Protein AF-A0A519L440-F1 (afdb_monomer_lite)

Radius of gyration: 12.37 Å; chains: 1; bounding box: 30×15×30 Å

Secondary structure (DSSP, 8-state):
---HHHHHHHHTHHHHHHHHHH---HHHHHHHHHHHHHHHHHHHHHHT-

Sequence (49 aa):
ALTGEAAFDLSRLDEAFQEGQWGVDAENAERTAARRAEAILMERWFKAL

Structure (mmCIF, N/CA/C/O backbone):
data_AF-A0A519L440-F1
#
_entry.id   AF-A0A519L440-F1
#
loop_
_atom_site.group_PDB
_atom_site.id
_atom_site.type_symbol
_atom_site.label_atom_id
_atom_site.label_alt_id
_atom_site.label_comp_id
_atom_site.label_asym_id
_atom_site.label_entity_id
_atom_site.label_seq_id
_atom_site.pdbx_PDB_ins_code
_atom_site.Cartn_x
_atom_site.Cartn_y
_atom_site.Cartn_z
_atom_site.occupancy
_atom_site.B_iso_or_equiv
_atom_site.auth_seq_id
_atom_site.auth_comp_id
_atom_site.auth_asym_id
_atom_site.auth_atom_id
_atom_site.pdbx_PDB_model_num
ATOM 1 N N . ALA A 1 1 ? 14.530 -5.373 -6.823 1.00 78.56 1 ALA A N 1
ATOM 2 C CA . ALA A 1 1 ? 14.070 -4.138 -6.155 1.00 78.56 1 ALA A CA 1
ATOM 3 C C . ALA A 1 1 ? 12.583 -4.276 -5.854 1.00 78.56 1 ALA A C 1
ATOM 5 O O . ALA A 1 1 ? 11.917 -5.007 -6.580 1.00 78.56 1 ALA A O 1
ATOM 6 N N . LEU A 1 2 ? 12.086 -3.637 -4.793 1.00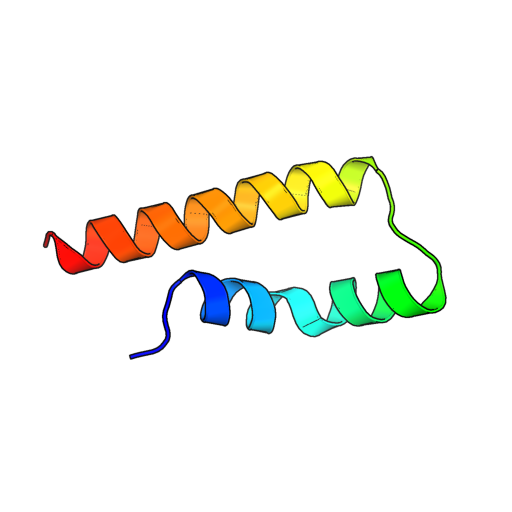 85.88 2 LEU A N 1
ATOM 7 C CA . LEU A 1 2 ? 10.651 -3.590 -4.491 1.00 85.88 2 LEU A CA 1
ATOM 8 C C . LEU A 1 2 ? 9.941 -2.701 -5.528 1.00 85.88 2 LEU A C 1
ATOM 10 O O . LEU A 1 2 ? 10.491 -1.670 -5.910 1.00 85.88 2 LEU A O 1
ATOM 14 N N . THR A 1 3 ? 8.758 -3.097 -6.001 1.00 94.00 3 THR A N 1
ATOM 15 C CA . THR A 1 3 ? 7.906 -2.244 -6.856 1.00 94.00 3 THR A CA 1
ATOM 16 C C . THR A 1 3 ? 7.330 -1.087 -6.040 1.00 94.00 3 THR A C 1
ATOM 18 O O . THR A 1 3 ? 7.136 -1.245 -4.834 1.00 94.00 3 THR A O 1
ATOM 21 N N . GLY A 1 4 ? 6.969 0.029 -6.673 1.00 92.31 4 GLY A N 1
ATOM 22 C CA . GLY A 1 4 ? 6.346 1.173 -6.002 1.00 92.31 4 GLY A CA 1
ATOM 23 C C . GLY A 1 4 ? 5.023 0.807 -5.328 1.00 92.31 4 GLY A C 1
ATOM 24 O O . GLY A 1 4 ? 4.768 1.234 -4.208 1.00 92.31 4 GLY A O 1
ATOM 25 N N . GLU A 1 5 ? 4.231 -0.066 -5.953 1.00 94.06 5 GLU A N 1
ATOM 26 C CA . GLU A 1 5 ? 2.983 -0.581 -5.378 1.00 94.06 5 GLU A CA 1
ATOM 27 C C . GLU A 1 5 ? 3.226 -1.381 -4.089 1.00 94.06 5 GLU A C 1
ATOM 29 O O . GLU A 1 5 ? 2.693 -1.037 -3.038 1.00 94.06 5 GLU A O 1
ATOM 34 N N . ALA A 1 6 ? 4.107 -2.384 -4.131 1.00 94.44 6 ALA A N 1
ATOM 35 C CA . ALA A 1 6 ? 4.467 -3.154 -2.939 1.00 94.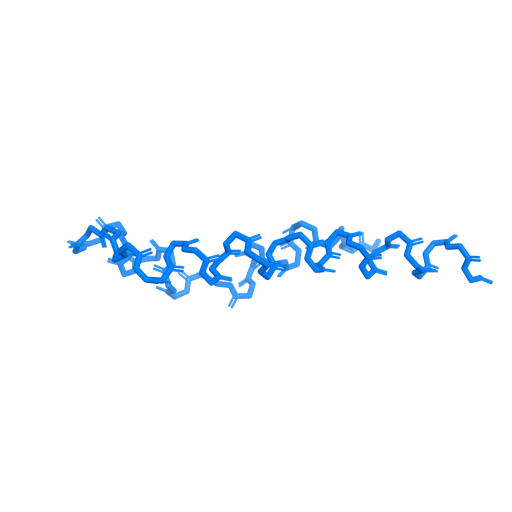44 6 ALA A CA 1
ATOM 36 C C . ALA A 1 6 ? 5.137 -2.303 -1.839 1.00 94.44 6 ALA A C 1
ATOM 38 O O . ALA A 1 6 ? 4.958 -2.578 -0.655 1.00 94.44 6 ALA A O 1
ATOM 39 N N . ALA A 1 7 ? 5.897 -1.266 -2.208 1.00 94.94 7 ALA A N 1
ATOM 40 C CA . ALA A 1 7 ? 6.471 -0.319 -1.252 1.00 94.94 7 ALA A CA 1
ATOM 41 C C . ALA A 1 7 ? 5.387 0.519 -0.563 1.00 94.94 7 ALA A C 1
ATOM 43 O O . ALA A 1 7 ? 5.438 0.711 0.652 1.00 94.94 7 ALA A O 1
ATOM 44 N N . PHE A 1 8 ? 4.391 0.972 -1.324 1.00 95.81 8 PHE A N 1
ATOM 45 C CA . PHE A 1 8 ? 3.239 1.678 -0.785 1.00 95.81 8 PHE A CA 1
ATOM 46 C C . PHE A 1 8 ? 2.421 0.785 0.155 1.00 95.81 8 PHE A C 1
ATOM 48 O O . PHE A 1 8 ? 2.149 1.192 1.283 1.00 95.81 8 PHE A O 1
ATOM 55 N N . ASP A 1 9 ? 2.100 -0.441 -0.264 1.00 95.12 9 ASP A N 1
ATOM 56 C CA . ASP A 1 9 ? 1.334 -1.390 0.551 1.00 95.12 9 ASP A CA 1
ATOM 57 C C . ASP A 1 9 ? 2.044 -1.699 1.879 1.00 95.12 9 ASP A C 1
ATOM 59 O O . ASP A 1 9 ? 1.405 -1.733 2.930 1.00 95.12 9 ASP A O 1
ATOM 63 N N . LEU A 1 10 ? 3.377 -1.830 1.863 1.00 95.94 10 LEU A N 1
ATOM 64 C CA . LEU A 1 10 ? 4.167 -2.017 3.081 1.00 95.94 10 LEU A CA 1
ATOM 65 C C . LEU A 1 10 ? 4.180 -0.767 3.975 1.00 95.94 10 LEU A C 1
ATOM 67 O O . LEU A 1 10 ? 4.125 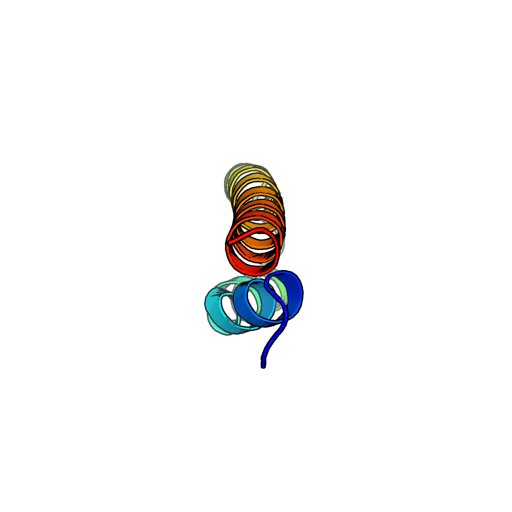-0.885 5.197 1.00 95.94 10 LEU A O 1
ATOM 71 N N . SER A 1 11 ? 4.245 0.429 3.383 1.00 94.31 11 SER A N 1
ATOM 72 C CA . SER A 1 11 ? 4.290 1.690 4.136 1.00 94.31 11 SER A CA 1
ATOM 73 C C . SER A 1 11 ? 3.021 1.973 4.940 1.00 94.31 11 SER A C 1
ATOM 75 O O . SER A 1 11 ? 3.082 2.742 5.894 1.00 94.31 11 SER A O 1
ATOM 77 N N . ARG A 1 12 ? 1.901 1.337 4.572 1.00 94.62 12 ARG A N 1
ATOM 78 C CA . ARG A 1 12 ? 0.580 1.583 5.159 1.00 94.62 12 ARG A CA 1
ATOM 79 C C . ARG A 1 12 ? 0.016 0.436 5.993 1.00 94.62 12 ARG A C 1
ATOM 81 O O . ARG A 1 12 ? -1.195 0.354 6.193 1.00 94.62 12 ARG A O 1
ATOM 88 N N . LEU A 1 13 ? 0.871 -0.487 6.438 1.00 96.06 13 LEU A N 1
ATOM 89 C CA . LEU A 1 13 ? 0.448 -1.675 7.189 1.00 96.06 13 LEU A CA 1
ATOM 90 C C . LEU A 1 13 ? -0.403 -1.330 8.416 1.00 96.06 13 LEU A C 1
ATOM 92 O O . LEU A 1 13 ? -1.413 -1.990 8.659 1.00 96.06 13 LEU A O 1
ATOM 96 N N . ASP A 1 14 ? -0.025 -0.285 9.151 1.00 94.12 14 ASP A N 1
ATOM 97 C CA . ASP A 1 14 ? -0.774 0.157 10.325 1.00 94.12 14 ASP A CA 1
ATOM 98 C C . ASP A 1 14 ? -2.164 0.666 9.928 1.00 94.12 14 ASP A C 1
ATOM 100 O O . ASP A 1 14 ? -3.157 0.235 10.505 1.00 94.12 14 ASP A O 1
ATOM 104 N N . GLU A 1 15 ? -2.272 1.510 8.897 1.00 93.75 15 GLU A N 1
ATOM 105 C CA . GLU A 1 15 ? -3.567 2.005 8.409 1.00 93.75 15 GLU A CA 1
ATOM 106 C C . GLU A 1 15 ? -4.450 0.857 7.894 1.00 93.75 15 GLU A C 1
ATOM 108 O O . GLU A 1 15 ? -5.632 0.802 8.221 1.00 93.75 15 GLU A O 1
ATOM 113 N N . ALA A 1 16 ? -3.883 -0.110 7.166 1.00 93.38 16 ALA A N 1
ATOM 114 C CA . ALA A 1 16 ? -4.612 -1.290 6.695 1.00 93.38 16 ALA A CA 1
ATOM 115 C C . ALA A 1 16 ? -5.125 -2.164 7.856 1.00 93.38 16 ALA A C 1
ATOM 117 O O . ALA A 1 16 ? -6.232 -2.704 7.795 1.00 93.38 16 ALA A O 1
ATOM 118 N N . PHE A 1 17 ? -4.344 -2.288 8.933 1.00 94.56 17 PHE A N 1
ATOM 119 C CA . PHE A 1 17 ? -4.783 -2.971 10.147 1.00 94.56 17 PHE A CA 1
ATOM 120 C C . PHE A 1 17 ? -5.950 -2.229 10.813 1.00 94.56 17 PHE A C 1
ATOM 122 O O . PHE A 1 17 ? -6.957 -2.854 11.149 1.00 94.56 17 PHE A O 1
ATOM 129 N N . GLN A 1 18 ? -5.848 -0.905 10.958 1.00 94.62 18 GLN A N 1
ATOM 130 C CA . GLN A 1 18 ? -6.900 -0.068 11.545 1.00 94.62 18 GLN A CA 1
ATOM 131 C C . GLN A 1 18 ? -8.203 -0.144 10.738 1.00 94.62 18 GLN A C 1
ATOM 133 O O . GLN A 1 18 ? -9.269 -0.363 11.313 1.00 94.62 18 GLN A O 1
ATOM 138 N N . GLU A 1 19 ? -8.115 -0.051 9.410 1.00 94.69 19 GLU A N 1
ATOM 139 C CA . GLU A 1 19 ? -9.252 -0.183 8.491 1.00 94.69 19 GLU A CA 1
ATOM 140 C C . GLU A 1 19 ? -9.951 -1.543 8.634 1.00 94.69 19 GLU A C 1
ATOM 142 O O . GLU A 1 19 ? -11.179 -1.622 8.608 1.00 94.69 19 GLU A O 1
ATOM 147 N N . GLY A 1 20 ? -9.188 -2.619 8.846 1.00 92.94 20 GLY A N 1
ATOM 148 C CA . GLY A 1 20 ? -9.740 -3.953 9.086 1.00 92.94 20 GLY A CA 1
ATOM 149 C C . GLY A 1 20 ? -10.438 -4.113 10.442 1.00 92.94 20 GLY A C 1
ATOM 150 O O . GLY A 1 20 ? -11.343 -4.938 10.560 1.00 92.94 20 GLY A O 1
ATOM 151 N N . GLN A 1 21 ? -10.037 -3.349 11.463 1.00 96.31 21 GLN A N 1
ATOM 152 C CA . GLN A 1 21 ? -10.652 -3.399 12.797 1.00 96.31 21 GLN A CA 1
ATOM 153 C C . GLN A 1 21 ? -11.863 -2.470 12.934 1.00 96.31 21 GLN A C 1
ATOM 155 O O . GLN A 1 21 ? -12.814 -2.802 13.643 1.00 96.31 21 GLN A O 1
ATOM 160 N N . TRP A 1 22 ? -11.832 -1.311 12.274 1.00 94.19 22 TRP A N 1
ATOM 161 C CA . TRP A 1 22 ? -12.776 -0.216 12.528 1.00 94.19 22 TRP A CA 1
ATOM 162 C C . TRP A 1 22 ? -13.494 0.309 11.282 1.00 94.19 22 TRP A C 1
ATOM 164 O O . TRP A 1 22 ? -14.355 1.179 11.400 1.00 94.19 22 TRP A O 1
ATOM 174 N N . GLY A 1 23 ? -13.214 -0.263 10.110 1.00 92.50 23 GLY A N 1
ATOM 175 C CA . GLY A 1 23 ? -13.764 0.179 8.834 1.00 92.50 23 GLY A CA 1
ATOM 176 C C . GLY A 1 23 ? -12.935 1.288 8.188 1.00 92.50 23 GLY A C 1
ATOM 177 O O . GLY A 1 23 ? -12.035 1.868 8.790 1.00 92.50 23 GLY A O 1
ATOM 178 N N . VAL A 1 24 ? -13.234 1.561 6.919 1.00 89.19 24 VAL A N 1
ATOM 179 C CA . VAL A 1 24 ? -12.500 2.542 6.113 1.00 89.19 24 VAL A CA 1
ATOM 180 C C . VAL A 1 24 ? -13.088 3.937 6.308 1.00 89.19 24 VAL A C 1
ATOM 182 O O . VAL A 1 24 ? -14.285 4.143 6.104 1.00 89.19 24 VAL A O 1
ATOM 185 N N . ASP A 1 25 ? -12.232 4.900 6.643 1.00 90.81 25 ASP A N 1
ATOM 186 C CA . ASP A 1 25 ? -12.568 6.323 6.624 1.00 90.81 25 ASP A CA 1
ATOM 187 C C . ASP A 1 25 ? -12.518 6.856 5.179 1.00 90.81 25 ASP A C 1
ATOM 189 O O . ASP A 1 25 ? -11.532 6.657 4.464 1.00 90.81 25 ASP A O 1
ATOM 193 N N . ALA A 1 26 ? -13.585 7.524 4.734 1.00 87.19 26 ALA A N 1
ATOM 194 C CA . ALA A 1 26 ? -13.712 8.002 3.358 1.00 87.19 26 ALA A CA 1
ATOM 195 C C . ALA A 1 26 ? -12.658 9.061 2.978 1.00 87.19 26 ALA A C 1
ATOM 197 O O . ALA A 1 26 ? -12.165 9.046 1.850 1.00 87.19 26 ALA A O 1
ATOM 198 N N . GLU A 1 27 ? -12.270 9.938 3.907 1.00 84.25 27 GLU A N 1
ATOM 199 C CA . GLU A 1 27 ? -11.204 10.921 3.690 1.00 84.25 27 GLU A CA 1
ATOM 200 C C . GLU A 1 27 ? -9.844 10.216 3.592 1.00 84.25 27 GLU A C 1
ATOM 202 O O . GLU A 1 27 ? -9.005 10.535 2.741 1.00 84.25 27 GLU A O 1
ATOM 207 N N . ASN A 1 28 ? -9.631 9.189 4.420 1.00 87.25 28 ASN A N 1
ATOM 208 C CA . ASN A 1 28 ? -8.399 8.408 4.372 1.00 87.25 28 ASN A CA 1
ATOM 209 C C . ASN A 1 28 ? -8.288 7.548 3.100 1.00 87.25 28 ASN A C 1
ATOM 211 O O . ASN A 1 28 ? -7.183 7.360 2.578 1.00 87.25 28 ASN A O 1
ATOM 215 N N . ALA A 1 29 ? -9.413 7.070 2.561 1.00 89.62 29 ALA A N 1
ATOM 216 C CA . ALA A 1 29 ? -9.464 6.292 1.325 1.00 89.62 29 ALA A CA 1
ATOM 217 C C . ALA A 1 29 ? -8.996 7.104 0.106 1.00 89.62 29 ALA A C 1
ATOM 219 O O . ALA A 1 29 ? -8.203 6.611 -0.700 1.00 89.62 29 ALA A O 1
ATOM 220 N N . GLU A 1 30 ? -9.430 8.362 -0.010 1.00 92.56 30 GLU A N 1
ATOM 221 C CA . GLU A 1 30 ? -9.015 9.245 -1.105 1.00 92.56 30 GLU A CA 1
ATOM 222 C C . GLU A 1 30 ? -7.510 9.542 -1.039 1.00 92.56 30 GLU A C 1
ATOM 224 O O . GLU A 1 30 ? -6.785 9.386 -2.027 1.00 92.56 30 GLU A O 1
ATOM 229 N N . ARG A 1 31 ? -7.005 9.874 0.156 1.00 89.88 31 ARG A N 1
ATOM 230 C CA . ARG A 1 31 ? -5.572 10.128 0.381 1.00 89.88 31 ARG A CA 1
ATOM 231 C C . ARG A 1 31 ? -4.719 8.893 0.094 1.00 89.88 31 ARG A C 1
ATOM 233 O O . ARG A 1 31 ? -3.648 9.000 -0.502 1.00 89.88 31 ARG A O 1
ATOM 240 N N . THR A 1 32 ? -5.201 7.718 0.484 1.00 92.81 32 THR A N 1
ATOM 241 C CA . THR A 1 32 ? -4.582 6.423 0.183 1.00 92.81 32 THR A CA 1
ATOM 242 C C . THR A 1 32 ? -4.478 6.183 -1.321 1.00 92.81 32 THR A C 1
ATOM 244 O O . THR A 1 32 ? -3.412 5.812 -1.815 1.00 92.81 32 THR A O 1
ATOM 247 N N . ALA A 1 33 ? -5.560 6.418 -2.067 1.00 92.75 33 ALA A N 1
ATOM 248 C CA . ALA A 1 33 ? -5.578 6.224 -3.512 1.00 92.75 33 ALA A CA 1
ATOM 249 C C . ALA A 1 33 ? -4.595 7.165 -4.229 1.00 92.75 33 ALA A C 1
ATOM 251 O O . ALA A 1 33 ? -3.844 6.717 -5.100 1.00 92.75 33 ALA A O 1
ATOM 252 N N . ALA A 1 34 ? -4.540 8.438 -3.818 1.00 94.44 34 ALA A N 1
ATOM 253 C CA . ALA A 1 34 ? -3.590 9.412 -4.352 1.00 94.44 34 ALA A CA 1
ATOM 254 C C . ALA A 1 34 ? -2.132 8.970 -4.130 1.00 94.44 34 ALA A C 1
ATOM 256 O O . ALA A 1 34 ? -1.351 8.895 -5.080 1.00 94.44 34 ALA A O 1
ATOM 257 N N . ARG A 1 35 ? -1.783 8.565 -2.902 1.00 94.69 35 ARG A N 1
ATOM 258 C CA . ARG A 1 35 ? -0.431 8.084 -2.566 1.00 94.69 35 ARG A CA 1
ATOM 259 C C . ARG A 1 35 ? -0.041 6.812 -3.328 1.00 94.69 35 ARG A C 1
ATOM 261 O O . ARG A 1 35 ? 1.111 6.684 -3.743 1.00 94.69 35 ARG A O 1
ATOM 268 N N . ARG A 1 36 ? -0.982 5.884 -3.570 1.00 94.94 36 ARG A N 1
ATOM 269 C CA . ARG A 1 36 ? -0.727 4.690 -4.404 1.00 94.94 36 ARG A CA 1
ATOM 270 C C . ARG A 1 36 ? -0.338 5.091 -5.827 1.00 94.94 36 ARG A C 1
ATOM 272 O O . ARG A 1 36 ? 0.626 4.560 -6.376 1.00 94.94 36 ARG A O 1
ATOM 279 N N . ALA A 1 37 ? -1.069 6.037 -6.420 1.00 96.25 37 ALA A N 1
ATOM 280 C CA . ALA A 1 37 ? -0.783 6.532 -7.764 1.00 96.25 37 ALA A CA 1
ATOM 281 C C . ALA A 1 37 ? 0.585 7.234 -7.838 1.00 96.25 37 ALA A C 1
ATOM 283 O O . ALA A 1 37 ? 1.345 7.001 -8.782 1.00 96.25 37 ALA A O 1
ATOM 284 N N . GLU A 1 38 ? 0.933 8.030 -6.824 1.00 96.62 38 GLU A N 1
ATOM 285 C CA . GLU A 1 38 ? 2.247 8.673 -6.704 1.00 96.62 38 GLU A CA 1
ATOM 286 C C . GLU A 1 38 ? 3.390 7.652 -6.613 1.00 96.62 38 GLU A C 1
ATOM 288 O O . GLU A 1 38 ? 4.398 7.798 -7.306 1.00 96.62 38 GLU A O 1
ATOM 293 N N . ALA A 1 39 ? 3.233 6.580 -5.829 1.00 95.88 39 ALA A N 1
ATOM 294 C CA . ALA A 1 39 ? 4.252 5.537 -5.701 1.00 95.88 39 ALA A CA 1
ATOM 295 C C . ALA A 1 39 ? 4.521 4.813 -7.035 1.00 95.88 39 ALA A C 1
ATOM 297 O O . ALA A 1 39 ? 5.676 4.561 -7.393 1.00 95.88 39 ALA A O 1
ATOM 298 N N . ILE A 1 40 ? 3.467 4.536 -7.809 1.00 95.50 40 ILE A N 1
ATOM 299 C CA . ILE A 1 40 ? 3.582 3.951 -9.154 1.00 95.50 40 ILE A CA 1
ATOM 300 C C . ILE A 1 40 ? 4.268 4.930 -10.117 1.00 95.50 40 ILE A C 1
ATOM 302 O O . ILE A 1 40 ? 5.123 4.529 -10.912 1.00 95.50 40 ILE A O 1
ATOM 306 N N . LEU A 1 41 ? 3.921 6.220 -10.057 1.00 96.38 41 LEU A N 1
ATOM 307 C CA . LEU A 1 41 ? 4.562 7.252 -10.873 1.00 96.38 41 LEU A CA 1
ATOM 308 C C . LEU A 1 41 ? 6.061 7.354 -10.567 1.00 96.38 41 LEU A C 1
ATOM 310 O O . LEU A 1 41 ? 6.872 7.406 -11.492 1.00 96.38 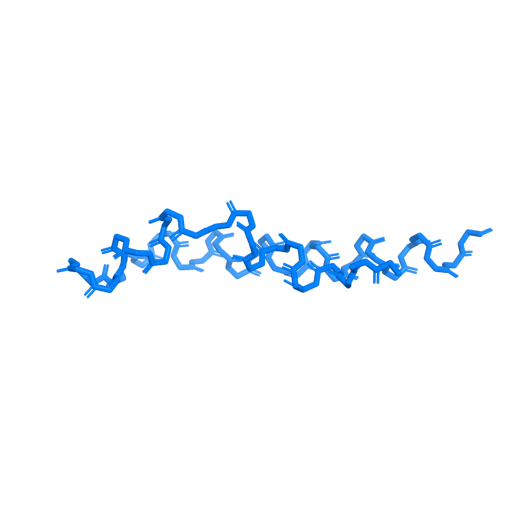41 LEU A O 1
ATOM 314 N N . MET A 1 42 ? 6.424 7.328 -9.286 1.00 94.38 42 MET A N 1
ATOM 315 C CA . MET A 1 42 ? 7.808 7.403 -8.833 1.00 94.38 42 MET A CA 1
ATOM 316 C C . MET A 1 42 ? 8.631 6.204 -9.324 1.00 94.38 42 MET A C 1
ATOM 318 O O . MET A 1 42 ? 9.728 6.382 -9.849 1.00 94.38 42 MET A O 1
ATOM 322 N N . GLU A 1 43 ? 8.086 4.985 -9.249 1.00 94.31 43 GLU A N 1
ATOM 323 C CA . GLU A 1 43 ? 8.733 3.799 -9.823 1.00 94.31 43 GLU A CA 1
ATOM 324 C C . GLU A 1 43 ? 8.979 3.955 -11.330 1.00 94.31 43 GLU A C 1
ATOM 326 O O . GLU A 1 43 ? 10.069 3.647 -11.817 1.00 94.31 43 GLU A O 1
ATOM 331 N N . ARG A 1 44 ? 7.980 4.435 -12.084 1.00 95.12 44 ARG A N 1
ATOM 332 C CA . ARG A 1 44 ? 8.117 4.660 -13.532 1.00 95.12 44 ARG A CA 1
ATOM 333 C C . ARG A 1 44 ? 9.195 5.690 -13.843 1.00 95.12 44 ARG A C 1
ATOM 335 O O . ARG A 1 44 ? 9.946 5.490 -14.792 1.00 95.12 44 ARG A O 1
ATOM 342 N N . TRP A 1 45 ? 9.267 6.760 -13.057 1.00 95.69 45 TRP A N 1
ATOM 343 C CA . TRP A 1 45 ? 10.295 7.783 -13.201 1.00 95.69 45 TRP A CA 1
ATOM 344 C C . TRP A 1 45 ? 11.695 7.216 -12.938 1.00 95.69 45 TRP A C 1
ATOM 346 O O . TRP A 1 45 ? 12.567 7.364 -13.787 1.00 95.69 45 TRP A O 1
ATOM 356 N N . PHE A 1 46 ? 11.889 6.472 -11.843 1.00 92.81 46 PHE A N 1
ATOM 357 C CA . PHE A 1 46 ? 13.174 5.830 -11.541 1.00 92.81 46 PHE A CA 1
ATOM 358 C C . PHE A 1 46 ? 13.616 4.819 -12.603 1.00 92.81 46 PHE A C 1
ATOM 360 O O . PHE A 1 46 ? 14.805 4.697 -12.863 1.00 92.81 46 PHE A O 1
ATOM 367 N N . LYS A 1 47 ? 12.681 4.090 -13.225 1.00 93.06 47 LYS A N 1
ATOM 368 C CA . LYS A 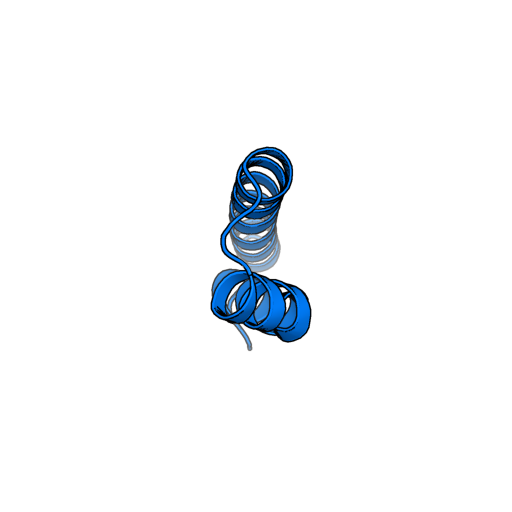1 47 ? 12.995 3.158 -14.323 1.00 93.06 47 LYS A CA 1
ATOM 369 C C . LYS A 1 47 ? 13.367 3.854 -15.635 1.00 93.06 47 LYS A C 1
ATOM 371 O O . LYS A 1 47 ? 13.927 3.201 -16.509 1.00 93.06 47 LYS A O 1
ATOM 376 N N . ALA A 1 48 ? 12.983 5.117 -15.801 1.00 94.94 48 ALA A N 1
ATOM 377 C CA . ALA A 1 48 ? 13.247 5.905 -17.001 1.00 94.94 48 ALA A CA 1
ATOM 378 C C . ALA A 1 48 ? 14.515 6.772 -16.891 1.00 94.94 48 ALA A C 1
ATOM 380 O O . ALA A 1 48 ? 14.852 7.450 -17.862 1.00 94.94 48 ALA A O 1
ATOM 381 N N . LEU A 1 49 ? 15.170 6.769 -15.725 1.00 90.00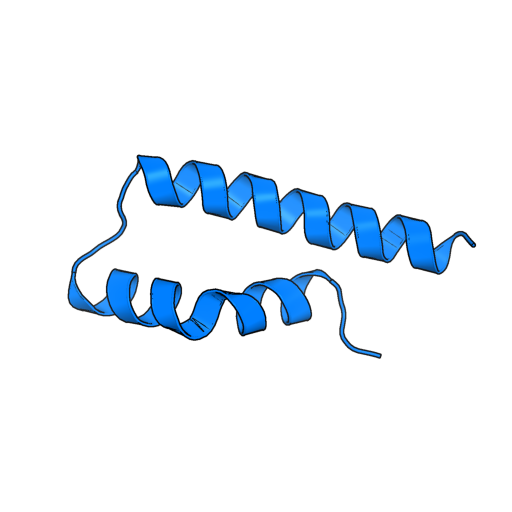 49 LEU A N 1
ATOM 382 C CA . LEU A 1 49 ? 16.435 7.450 -15.452 1.00 90.00 49 LEU A CA 1
ATOM 383 C C . LEU A 1 49 ? 17.627 6.579 -15.871 1.00 90.00 49 LEU A C 1
ATOM 385 O O . LEU A 1 49 ? 18.562 7.147 -16.476 1.00 90.00 49 LEU A O 1
#

pLDDT: mean 93.03, std 3.49, range [78.56, 96.62]

Foldseek 3Di:
DDQLQNVLCVVCVVVVVVCVVPNDDPVVVVVSVVSNVVSNVVRVVVVVD